Protein AF-A0A929MR05-F1 (afdb_monomer)

Foldseek 3Di:
DDWDWDWDWDDPPQFIKIWIWTDDDFWIKIWMDTPRDDQDPVNCVVCVVVCVVVTDIDPIDTPPPPPPVPPPDPVVVVVVVVVCPVVDDDPVCPVVVVVVVVVVVVVVVVVVVVVVVVVVVVVVVVVVVVVVVVVVVVDD

Solvent-accessible surface area (backbone atoms only — not comparable to full-atom values): 8230 Å² total; per-residue (Å²): 134,75,70,50,77,47,79,49,75,50,73,79,88,82,38,26,35,34,41,36,40,42,38,50,92,57,34,33,34,44,30,71,46,79,64,56,53,86,75,50,72,69,60,45,64,71,43,43,66,60,50,62,72,71,54,66,66,46,76,77,39,72,54,72,77,73,52,81,84,68,60,65,56,68,72,58,50,55,52,49,54,53,46,50,60,68,73,48,80,60,87,85,41,64,66,57,51,52,51,51,54,52,50,53,52,50,52,52,51,52,53,52,50,55,53,50,53,53,51,52,54,51,51,52,55,50,52,54,52,51,51,54,53,52,56,67,72,66,63,132

pLDDT: mean 83.14, std 11.8, range [51.06, 95.5]

Sequence (140 aa):
MTESICLTVYFDGSFWLGRLEWREAKRMRVATYTFGQEPTNPQLLAKLPSIWQDLTWSPAVDQEKLDPHKRLNPKRLLRQAKRALVEAPVASTKAQLALKVQQETRQQKGKRQKSANKREHQARQFALKQAKRREKHRGH

Mean predicted aligned error: 16.82 Å

Organism: Abiotrophia defectiva (NCBI:txid46125)

Secondary structure (DSSP, 8-state):
--EEEEEEEEE-SSSEEEEEEEEETTEEEEEEEEEES---HHHHHHHHHHHHHH--PPPPEE-----GGG---HHHHHHHHHHHHHHS--GGGHHHHHHHHHHHHHHHHHHHHHHHHHHHHHHHHHHHHHHHHHHHHH--

Radius of gyration: 35.6 Å; Cα contacts (8 Å, |Δi|>4): 99; chains: 1; bounding box: 69×34×106 Å

Nearest PDB structures (foldseek)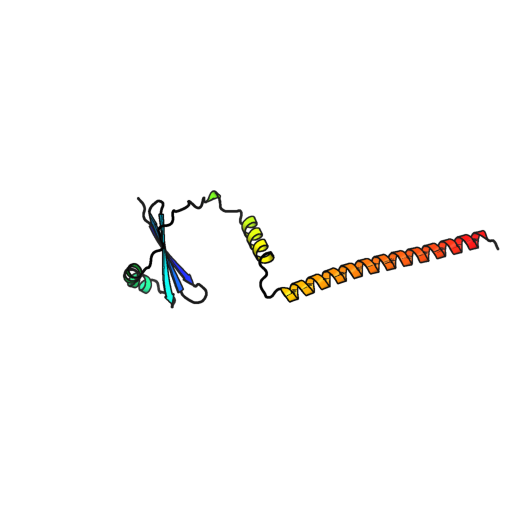:
  6hxv-assembly1_B  TM=8.344E-01  e=5.223E+00  Danio rerio
  4wpy-assembly1_A-2  TM=5.662E-01  e=2.067E+00  Mycobacterium tuberculosis H37Rv
  4wsp-assembly1_A  TM=4.440E-01  e=1.377E+00  Mycobacterium tuberculosis H37Rv
  6hxy-assembly1_B-2  TM=4.821E-01  e=3.689E+00  Danio rerio

Structure (mmCIF, N/CA/C/O backbone):
data_AF-A0A929MR05-F1
#
_entry.id   AF-A0A929MR05-F1
#
loop_
_atom_site.group_PDB
_atom_site.id
_atom_site.type_symbol
_atom_site.label_atom_id
_atom_site.label_alt_id
_atom_site.label_comp_id
_atom_site.label_asym_id
_atom_site.label_entity_id
_atom_site.label_seq_id
_atom_site.pdbx_PDB_ins_code
_atom_site.Cartn_x
_atom_site.Cartn_y
_atom_site.Cartn_z
_atom_site.occupancy
_atom_site.B_iso_or_equiv
_atom_site.auth_seq_id
_atom_site.auth_comp_id
_atom_site.auth_asym_id
_atom_site.auth_atom_id
_atom_site.pdbx_PDB_model_num
ATOM 1 N N . MET A 1 1 ? 29.838 -9.206 -15.702 1.00 54.09 1 MET A N 1
ATOM 2 C CA . MET A 1 1 ? 28.807 -8.190 -15.405 1.00 54.09 1 MET A CA 1
ATOM 3 C C . MET A 1 1 ? 27.467 -8.851 -15.662 1.00 54.09 1 MET A C 1
ATOM 5 O O . MET A 1 1 ? 27.265 -9.324 -16.767 1.00 54.09 1 MET A O 1
ATOM 9 N N . THR A 1 2 ? 26.627 -9.033 -14.645 1.00 69.94 2 THR A N 1
ATOM 10 C CA . THR A 1 2 ? 25.322 -9.692 -14.812 1.00 69.94 2 THR A CA 1
ATOM 11 C C . THR A 1 2 ? 24.273 -8.635 -15.110 1.00 69.94 2 THR A C 1
ATOM 13 O O . THR A 1 2 ? 23.837 -7.921 -14.204 1.00 69.94 2 THR A O 1
ATOM 16 N N . GLU A 1 3 ? 23.907 -8.511 -16.377 1.00 82.62 3 GLU A N 1
ATOM 17 C CA . GLU A 1 3 ? 22.713 -7.780 -16.784 1.00 82.62 3 GLU A CA 1
ATOM 18 C C . GLU A 1 3 ? 21.507 -8.696 -16.601 1.00 82.62 3 GLU A C 1
ATOM 20 O O . GLU A 1 3 ? 21.571 -9.896 -16.869 1.00 82.62 3 GLU A O 1
ATOM 25 N N . SER A 1 4 ? 20.416 -8.148 -16.078 1.00 87.06 4 SER A N 1
ATOM 26 C CA . SER A 1 4 ? 19.168 -8.896 -15.936 1.00 87.06 4 SER A CA 1
ATOM 27 C C . SER A 1 4 ? 18.007 -8.046 -16.412 1.00 87.06 4 SER A C 1
ATOM 29 O O . SER A 1 4 ? 17.938 -6.846 -16.135 1.00 87.06 4 SER A O 1
ATOM 31 N N . ILE A 1 5 ? 17.104 -8.696 -17.136 1.00 89.12 5 ILE A N 1
ATOM 32 C CA . ILE A 1 5 ? 15.836 -8.137 -17.581 1.00 89.12 5 ILE A CA 1
ATOM 33 C C . ILE A 1 5 ? 14.726 -8.963 -16.946 1.00 89.12 5 ILE A C 1
ATOM 35 O O . ILE A 1 5 ? 14.742 -10.191 -17.009 1.00 89.12 5 ILE A O 1
ATOM 39 N N . CYS A 1 6 ? 13.776 -8.282 -16.315 1.00 90.69 6 CYS A N 1
ATOM 40 C CA . CYS A 1 6 ? 12.601 -8.900 -15.717 1.00 90.69 6 CYS A CA 1
ATOM 41 C C . CYS A 1 6 ? 11.343 -8.242 -16.279 1.00 90.69 6 CYS A C 1
ATOM 43 O O . CYS A 1 6 ? 11.218 -7.020 -16.228 1.00 90.69 6 CYS A O 1
ATOM 45 N N . LEU A 1 7 ? 10.413 -9.048 -16.788 1.00 90.12 7 LEU A N 1
ATOM 46 C CA . LEU A 1 7 ? 9.081 -8.609 -17.187 1.00 90.12 7 LEU A CA 1
ATOM 47 C C . LEU A 1 7 ? 8.076 -9.091 -16.139 1.00 90.12 7 LEU A C 1
ATOM 49 O O . LEU A 1 7 ? 7.883 -10.290 -15.963 1.00 90.12 7 LEU A O 1
ATOM 53 N N . THR A 1 8 ? 7.427 -8.150 -15.459 1.00 90.75 8 THR A N 1
ATOM 54 C CA . THR A 1 8 ? 6.312 -8.435 -14.551 1.00 90.75 8 THR A CA 1
ATOM 55 C C . THR A 1 8 ? 5.010 -8.048 -15.228 1.00 90.75 8 THR A C 1
ATOM 57 O O . THR A 1 8 ? 4.819 -6.877 -15.551 1.00 90.75 8 THR A O 1
ATOM 60 N N . VAL A 1 9 ? 4.109 -9.009 -15.413 1.00 90.81 9 VAL A N 1
ATOM 61 C CA . VAL A 1 9 ? 2.757 -8.758 -15.924 1.00 90.81 9 VAL A CA 1
ATOM 62 C C . VAL A 1 9 ? 1.780 -8.755 -14.753 1.00 90.81 9 VAL A C 1
ATOM 64 O O . VAL A 1 9 ? 1.796 -9.673 -13.935 1.00 90.81 9 VAL A O 1
ATOM 67 N N . TYR A 1 10 ? 0.956 -7.716 -14.644 1.00 91.00 10 TYR A N 1
ATOM 68 C CA . TYR A 1 10 ? -0.049 -7.591 -13.590 1.00 91.00 10 TYR A CA 1
ATOM 69 C C . TYR A 1 10 ? -1.279 -6.820 -14.074 1.00 91.00 10 TYR A C 1
ATOM 71 O O . TYR A 1 10 ? -1.219 -6.071 -15.049 1.00 91.00 10 TYR A O 1
ATOM 79 N N . PHE A 1 11 ? -2.396 -6.998 -13.373 1.00 91.81 11 PHE A N 1
ATOM 80 C CA . PHE A 1 11 ? -3.636 -6.269 -13.620 1.00 91.81 11 PHE A CA 1
ATOM 81 C C . PHE A 1 11 ? -3.761 -5.101 -12.634 1.00 91.81 11 PHE A C 1
ATOM 83 O O . PHE A 1 11 ? -3.647 -5.306 -11.424 1.00 91.81 11 PHE A O 1
ATOM 90 N N . ASP A 1 12 ? -3.971 -3.880 -13.131 1.00 89.12 12 ASP A N 1
ATOM 91 C CA . ASP A 1 12 ? -4.059 -2.666 -12.298 1.00 89.12 12 ASP A CA 1
ATOM 92 C C . ASP A 1 12 ? -5.487 -2.317 -11.836 1.00 89.12 12 ASP A C 1
ATOM 94 O O . ASP A 1 12 ? -5.684 -1.356 -11.093 1.00 89.12 12 ASP A O 1
ATOM 98 N N . GLY A 1 13 ? -6.479 -3.108 -12.253 1.00 87.31 13 GLY A N 1
ATOM 99 C CA . GLY A 1 13 ? -7.903 -2.853 -12.029 1.00 87.31 13 GLY A CA 1
ATOM 100 C C . GLY A 1 13 ? -8.655 -2.401 -13.284 1.00 87.31 13 GLY A C 1
ATOM 101 O O . GLY A 1 13 ? -9.881 -2.459 -13.289 1.00 87.31 13 GLY A O 1
ATOM 102 N N . SER A 1 14 ? -7.946 -1.994 -14.341 1.00 90.94 14 SER A N 1
ATOM 103 C CA . SER A 1 14 ? -8.522 -1.607 -15.637 1.00 90.94 14 SER A CA 1
ATOM 104 C C . SER A 1 14 ? -7.888 -2.363 -16.803 1.00 90.94 14 SER A C 1
ATOM 106 O O . SER A 1 14 ? -8.607 -2.893 -17.648 1.00 90.94 14 SER A O 1
ATOM 108 N N . PHE A 1 15 ? -6.557 -2.452 -16.843 1.00 90.38 15 PHE A N 1
ATOM 109 C CA . PHE A 1 15 ? -5.814 -3.068 -17.938 1.00 90.38 15 PHE A CA 1
ATOM 110 C C . PHE A 1 15 ? -4.726 -4.013 -17.438 1.00 90.38 15 PHE A C 1
ATOM 112 O O . PHE A 1 15 ? -4.213 -3.912 -16.321 1.00 90.38 15 PHE A O 1
ATOM 119 N N . TRP A 1 16 ? -4.3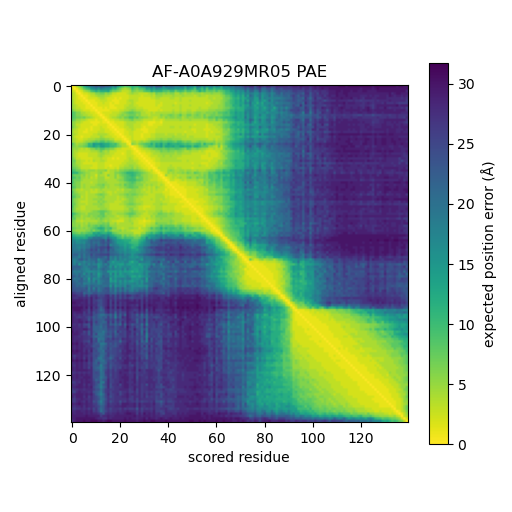36 -4.930 -18.320 1.00 91.94 16 TRP A N 1
ATOM 120 C CA . TRP A 1 16 ? -3.122 -5.711 -18.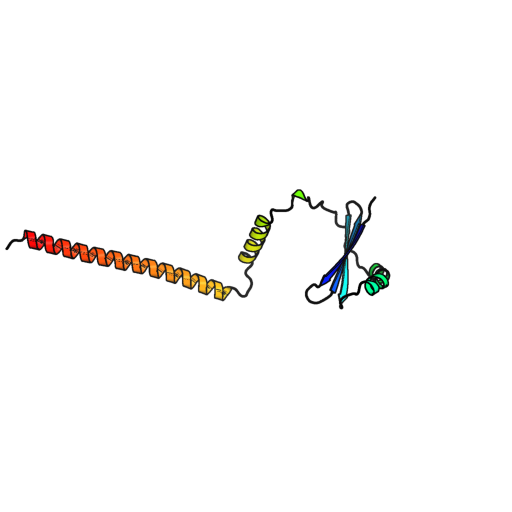141 1.00 91.94 16 TRP A CA 1
ATOM 121 C C . TRP A 1 16 ? -1.903 -4.875 -18.516 1.00 91.94 16 TRP A C 1
ATOM 123 O O . TRP A 1 16 ? -1.767 -4.421 -19.655 1.00 91.94 16 TRP A O 1
ATOM 133 N N . LEU A 1 17 ? -1.015 -4.678 -17.545 1.00 90.94 17 LEU A N 1
ATOM 134 C CA . LEU A 1 17 ? 0.220 -3.919 -17.677 1.00 90.94 17 LEU A CA 1
ATOM 135 C C . LEU A 1 17 ? 1.429 -4.850 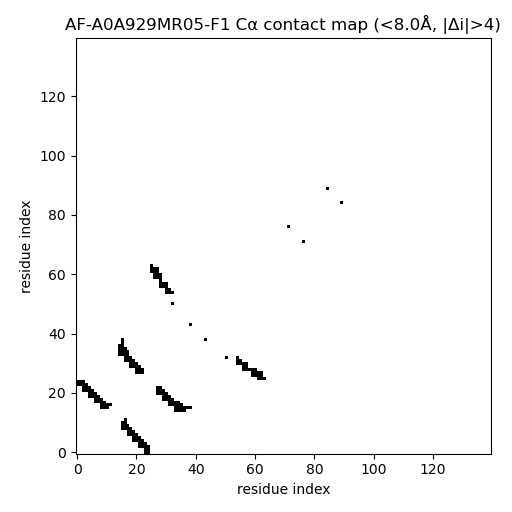-17.597 1.00 90.94 17 LEU A C 1
ATOM 137 O O . LEU A 1 17 ? 1.465 -5.794 -16.808 1.00 90.94 17 LEU A O 1
ATOM 141 N N . GLY A 1 18 ? 2.443 -4.550 -18.399 1.00 91.00 18 GLY A N 1
ATOM 142 C CA . GLY A 1 18 ? 3.775 -5.131 -18.324 1.00 91.00 18 GLY A CA 1
ATOM 143 C C . GLY A 1 18 ? 4.769 -4.102 -17.826 1.00 91.00 18 GLY A C 1
ATOM 144 O O . GLY A 1 18 ? 4.946 -3.062 -18.455 1.00 91.00 18 GLY A O 1
ATOM 145 N N . ARG A 1 19 ? 5.452 -4.396 -16.723 1.00 91.44 19 ARG A N 1
ATOM 146 C CA . ARG A 1 19 ? 6.602 -3.620 -16.259 1.00 91.44 19 ARG A CA 1
ATOM 147 C C . ARG A 1 19 ? 7.881 -4.358 -16.612 1.00 91.44 19 ARG A C 1
ATOM 149 O O . ARG A 1 19 ? 8.108 -5.456 -16.104 1.00 91.44 19 ARG A O 1
ATOM 156 N N . LEU A 1 20 ? 8.711 -3.743 -17.447 1.00 91.19 20 LEU A N 1
ATOM 157 C CA . LEU A 1 20 ? 10.054 -4.222 -17.744 1.00 91.19 20 LEU A CA 1
ATOM 158 C C . LEU A 1 20 ? 11.065 -3.488 -16.873 1.00 91.19 20 LEU A C 1
ATOM 160 O O . LEU A 1 20 ? 11.118 -2.261 -16.861 1.00 91.19 20 LEU A O 1
ATOM 164 N N . GLU A 1 21 ? 11.877 -4.256 -16.161 1.00 90.94 21 GLU A N 1
ATOM 165 C CA . GLU A 1 21 ? 12.997 -3.766 -15.370 1.00 90.94 21 GLU A CA 1
ATOM 166 C C . GLU A 1 21 ? 14.295 -4.238 -16.012 1.00 90.94 21 GLU A C 1
ATOM 168 O O . GLU A 1 21 ? 14.587 -5.435 -16.012 1.00 90.94 21 GLU A O 1
ATOM 173 N N . TRP A 1 22 ? 15.082 -3.298 -16.527 1.00 90.31 22 TRP A N 1
ATOM 174 C CA . TRP A 1 22 ? 16.429 -3.564 -17.012 1.00 90.31 22 TRP A CA 1
ATOM 175 C C . TRP A 1 22 ? 17.441 -3.111 -15.965 1.00 90.31 22 TRP A C 1
ATOM 177 O O . TRP A 1 22 ? 17.469 -1.946 -15.555 1.00 90.31 22 TRP A O 1
ATOM 187 N N . ARG A 1 23 ? 18.238 -4.061 -15.476 1.00 88.44 23 ARG A N 1
ATOM 188 C CA . ARG A 1 23 ? 19.211 -3.862 -14.404 1.00 88.44 23 ARG A CA 1
ATOM 189 C C . ARG A 1 23 ? 20.624 -4.054 -14.938 1.00 88.44 23 ARG A C 1
ATOM 191 O O . ARG A 1 23 ? 20.999 -5.163 -15.317 1.00 88.44 23 ARG A O 1
ATOM 198 N N . GLU A 1 24 ? 21.412 -2.988 -14.868 1.00 84.38 24 GLU A N 1
ATOM 199 C CA . GLU A 1 24 ? 22.825 -2.949 -15.241 1.00 84.38 24 GLU A CA 1
ATOM 200 C C . GLU A 1 24 ? 23.656 -2.526 -14.024 1.00 84.38 24 GLU A C 1
ATOM 202 O O . GLU A 1 24 ? 23.746 -1.342 -13.714 1.00 84.38 24 GLU A O 1
ATOM 207 N N . ALA A 1 25 ? 24.272 -3.480 -13.321 1.00 77.88 25 ALA A N 1
ATOM 208 C CA . ALA A 1 25 ? 25.188 -3.272 -12.186 1.00 77.88 25 ALA A CA 1
ATOM 209 C C . ALA A 1 25 ? 24.716 -2.306 -11.066 1.00 77.88 25 ALA A C 1
ATOM 211 O O . ALA A 1 25 ? 24.362 -2.762 -9.982 1.00 77.88 25 ALA A O 1
ATOM 212 N N . LYS A 1 26 ? 24.778 -0.985 -11.289 1.00 79.06 26 LYS A N 1
ATOM 213 C CA . LYS A 1 26 ? 24.360 0.085 -10.362 1.00 79.06 26 LYS A CA 1
ATOM 214 C C . LYS A 1 26 ? 23.211 0.949 -10.891 1.00 79.06 26 LYS A C 1
ATOM 216 O O . LYS A 1 26 ? 22.808 1.878 -10.206 1.00 79.06 26 LYS A O 1
ATOM 221 N N . ARG A 1 27 ? 22.693 0.680 -12.088 1.00 83.88 27 ARG A N 1
ATOM 222 C CA . ARG A 1 27 ? 21.642 1.462 -12.745 1.00 83.88 27 ARG A CA 1
ATOM 223 C C . ARG A 1 27 ? 20.443 0.579 -13.062 1.00 83.88 27 ARG A C 1
ATOM 225 O O . ARG A 1 27 ? 20.581 -0.605 -13.376 1.00 83.88 27 ARG A O 1
ATOM 232 N N . MET A 1 28 ? 19.256 1.156 -12.947 1.00 88.25 28 MET A N 1
ATOM 233 C CA . MET A 1 28 ? 17.998 0.539 -13.343 1.00 88.25 28 MET A CA 1
ATOM 234 C C . MET A 1 28 ? 17.277 1.452 -14.324 1.00 88.25 28 MET A C 1
ATOM 236 O O . MET A 1 28 ? 17.201 2.664 -14.118 1.00 88.25 28 MET A O 1
ATOM 240 N N . ARG A 1 29 ? 16.720 0.853 -15.372 1.00 90.31 29 ARG A N 1
ATOM 241 C CA . ARG A 1 29 ? 15.734 1.489 -16.244 1.00 90.31 29 ARG A CA 1
ATOM 242 C C . ARG A 1 29 ? 14.435 0.716 -16.149 1.00 90.31 29 ARG A C 1
ATOM 244 O O . ARG A 1 29 ? 14.443 -0.512 -16.044 1.00 90.31 29 ARG A O 1
ATOM 251 N N . VAL A 1 30 ? 13.331 1.445 -16.175 1.00 90.06 30 VAL A N 1
ATOM 252 C CA . VAL A 1 30 ? 11.998 0.857 -16.142 1.00 90.06 30 VAL A CA 1
ATOM 253 C C . VAL A 1 30 ? 11.229 1.347 -17.354 1.00 90.06 30 VAL A C 1
ATOM 255 O O . VAL A 1 30 ? 11.316 2.516 -17.723 1.00 90.06 30 VAL A O 1
ATOM 258 N N . ALA A 1 31 ? 10.478 0.446 -17.969 1.00 91.12 31 ALA A N 1
ATOM 259 C CA . ALA A 1 31 ? 9.502 0.791 -18.984 1.00 91.12 31 ALA A CA 1
ATOM 260 C C . ALA A 1 31 ? 8.183 0.078 -18.687 1.00 91.12 31 ALA A C 1
ATOM 262 O O . ALA A 1 31 ? 8.157 -1.026 -18.133 1.00 91.12 31 ALA A O 1
ATOM 263 N N . THR A 1 32 ? 7.082 0.735 -19.028 1.00 90.50 32 THR A N 1
ATOM 264 C CA . THR A 1 32 ? 5.729 0.203 -18.874 1.00 90.50 32 THR A CA 1
ATOM 265 C C . THR A 1 32 ? 5.097 0.028 -20.242 1.00 90.50 32 THR A C 1
ATOM 267 O O . THR A 1 32 ? 5.208 0.914 -21.087 1.00 90.50 32 THR A O 1
ATOM 270 N N . TYR A 1 33 ? 4.405 -1.086 -20.436 1.00 90.00 33 TYR A N 1
ATOM 271 C CA . TYR A 1 33 ? 3.643 -1.382 -21.641 1.00 90.00 33 TYR A CA 1
ATOM 272 C C . TYR A 1 33 ? 2.226 -1.812 -21.273 1.00 90.00 33 TYR A C 1
ATOM 274 O O . TYR A 1 33 ? 2.033 -2.585 -20.335 1.00 90.00 33 TYR A O 1
ATOM 282 N N . THR A 1 34 ? 1.234 -1.335 -22.017 1.00 90.12 34 THR A N 1
ATOM 283 C CA . THR A 1 34 ? -0.172 -1.684 -21.796 1.00 90.12 34 THR A CA 1
ATOM 284 C C . THR A 1 34 ? -0.592 -2.752 -22.799 1.00 90.12 34 THR A C 1
ATOM 286 O O . THR A 1 34 ? -0.634 -2.492 -23.997 1.00 90.12 34 THR A O 1
ATOM 289 N N . PHE A 1 35 ? -0.929 -3.952 -22.319 1.00 86.94 35 PHE A N 1
ATOM 290 C CA . PHE A 1 35 ? -1.411 -5.060 -23.157 1.00 86.94 35 PHE A CA 1
ATOM 291 C C . PHE A 1 35 ? -2.906 -4.957 -23.480 1.00 86.94 35 PHE A C 1
ATOM 293 O O . PHE A 1 35 ? -3.365 -5.486 -24.492 1.00 86.94 35 PHE A O 1
ATOM 300 N N . GLY A 1 36 ? -3.676 -4.291 -22.615 1.00 84.75 36 GLY A N 1
ATOM 301 C CA . GLY A 1 36 ? -5.131 -4.200 -22.716 1.00 84.75 36 GLY A CA 1
ATOM 302 C C . GLY A 1 36 ? -5.819 -5.475 -22.224 1.00 84.75 36 GLY A C 1
ATOM 303 O O . GLY A 1 36 ? -6.398 -5.475 -21.140 1.00 84.75 36 GLY A O 1
ATOM 304 N N . GLN A 1 37 ? -5.726 -6.558 -22.999 1.00 83.31 37 GLN A N 1
ATOM 305 C CA . GLN A 1 37 ? -6.243 -7.888 -22.641 1.00 83.31 37 GLN A CA 1
ATOM 306 C C . GLN A 1 37 ? -5.176 -8.738 -21.939 1.00 83.31 37 GLN A C 1
ATOM 308 O O . GLN A 1 37 ? -3.988 -8.432 -22.027 1.00 83.31 37 GLN A O 1
ATOM 313 N N . GLU A 1 38 ? -5.598 -9.806 -21.255 1.00 89.56 38 GLU A N 1
ATOM 314 C CA . GLU A 1 38 ? -4.681 -10.739 -20.591 1.00 89.56 38 GLU A CA 1
ATOM 315 C C . GLU A 1 38 ? -3.768 -11.413 -21.627 1.00 89.56 38 GLU A C 1
ATOM 317 O O . GLU A 1 38 ? -4.263 -12.160 -22.478 1.00 89.56 38 GLU A O 1
ATOM 322 N N . PRO A 1 39 ? -2.446 -11.156 -21.610 1.00 86.75 39 PRO A N 1
ATOM 323 C CA . PRO A 1 39 ? -1.555 -11.749 -22.590 1.00 86.75 39 PRO A CA 1
ATOM 324 C C . PRO A 1 39 ? -1.330 -13.226 -22.255 1.00 86.75 39 PRO A C 1
ATOM 326 O O . PRO A 1 39 ? -0.882 -13.573 -21.165 1.00 86.75 39 PRO A O 1
ATOM 329 N N . THR A 1 40 ? -1.575 -14.117 -23.213 1.00 90.50 40 THR A N 1
ATOM 330 C CA . THR A 1 40 ? -1.200 -15.530 -23.056 1.00 90.50 40 THR A CA 1
ATOM 331 C C . THR A 1 40 ? 0.315 -15.693 -23.223 1.00 90.50 40 THR A C 1
ATOM 333 O O . THR A 1 40 ? 0.914 -15.042 -24.079 1.00 90.50 40 THR A O 1
ATOM 336 N N . ASN A 1 41 ? 0.946 -16.612 -22.481 1.00 87.50 41 ASN A N 1
ATOM 337 C CA . ASN A 1 41 ? 2.401 -16.844 -22.536 1.00 87.50 41 ASN A CA 1
ATOM 338 C C . ASN A 1 41 ? 2.993 -16.969 -23.962 1.00 87.50 41 ASN A C 1
ATOM 340 O O . ASN A 1 41 ? 4.003 -16.319 -24.232 1.00 87.50 41 ASN A O 1
ATOM 344 N N . PRO A 1 42 ? 2.401 -17.729 -24.908 1.00 89.62 42 PRO A N 1
ATOM 345 C CA . PRO A 1 42 ? 2.944 -17.833 -26.265 1.00 89.62 42 PRO A CA 1
ATOM 346 C C . PRO A 1 42 ? 2.836 -16.516 -27.043 1.00 89.62 42 PRO A C 1
ATOM 348 O O . PRO A 1 42 ? 3.762 -16.125 -27.751 1.00 89.62 42 PRO A O 1
ATOM 351 N N . GLN A 1 43 ? 1.718 -15.804 -26.881 1.00 86.44 43 GLN A N 1
ATOM 352 C CA . GLN A 1 43 ? 1.484 -14.511 -27.520 1.00 86.44 43 GLN A CA 1
ATOM 353 C C . GLN A 1 43 ? 2.458 -13.455 -26.992 1.00 86.44 43 GLN A C 1
ATOM 355 O O . GLN A 1 43 ? 2.959 -12.634 -27.760 1.00 86.44 43 GLN A O 1
ATOM 360 N N . LEU A 1 44 ? 2.751 -13.505 -25.692 1.00 87.50 44 LEU A N 1
ATOM 361 C CA . LEU A 1 44 ? 3.714 -12.629 -25.045 1.00 87.50 44 LEU A CA 1
ATOM 362 C C . LEU A 1 44 ? 5.118 -12.831 -25.620 1.00 87.50 44 LEU A C 1
ATOM 364 O O . LEU A 1 44 ? 5.752 -11.857 -26.013 1.00 87.50 44 LEU A O 1
ATOM 368 N N . LEU A 1 45 ? 5.575 -14.083 -25.730 1.00 87.50 45 LEU A N 1
ATOM 369 C CA . LEU A 1 45 ? 6.886 -14.411 -26.299 1.00 87.50 45 LEU A CA 1
ATOM 370 C C . LEU A 1 45 ? 7.014 -13.954 -27.757 1.00 87.50 45 LEU A C 1
ATOM 372 O O . LEU A 1 45 ? 8.033 -13.377 -28.125 1.00 87.50 45 LEU A O 1
ATOM 376 N N . ALA A 1 46 ? 5.971 -14.153 -28.568 1.00 89.88 46 ALA A N 1
ATOM 377 C CA . ALA A 1 46 ? 5.967 -13.732 -29.967 1.00 89.88 46 ALA A CA 1
ATOM 378 C C . ALA A 1 46 ? 5.995 -12.202 -30.132 1.00 89.88 46 ALA A C 1
ATOM 380 O O . ALA A 1 46 ? 6.635 -11.691 -31.048 1.00 89.88 46 ALA A O 1
ATOM 381 N N . LYS A 1 47 ? 5.310 -11.462 -29.250 1.00 86.31 47 LYS A N 1
ATOM 382 C CA . LYS A 1 47 ? 5.225 -9.993 -29.312 1.00 86.31 47 LYS A CA 1
ATOM 383 C C . LYS A 1 47 ? 6.359 -9.268 -28.592 1.00 86.31 47 LYS A C 1
ATOM 385 O O . LYS A 1 47 ? 6.527 -8.069 -28.808 1.00 86.31 47 LYS A O 1
ATOM 390 N N . LEU A 1 48 ? 7.136 -9.960 -27.760 1.00 87.19 48 LEU A N 1
ATOM 391 C CA . LEU A 1 48 ? 8.192 -9.356 -26.948 1.00 87.19 48 LEU A CA 1
ATOM 392 C C . LEU A 1 48 ? 9.198 -8.513 -27.759 1.00 87.19 48 LEU A C 1
ATOM 394 O O . LEU A 1 48 ? 9.514 -7.415 -27.302 1.00 87.19 48 LEU A O 1
ATOM 398 N N . PRO A 1 49 ? 9.661 -8.935 -28.956 1.00 89.00 49 PRO A N 1
ATOM 399 C CA . PRO A 1 49 ? 10.590 -8.130 -29.751 1.00 89.00 49 PRO A CA 1
ATOM 400 C C . PRO A 1 49 ? 9.988 -6.808 -30.239 1.00 89.00 49 PRO A C 1
ATOM 402 O O . PRO A 1 49 ? 10.675 -5.791 -30.217 1.00 89.00 49 PRO A O 1
ATOM 405 N N . SER A 1 50 ? 8.717 -6.806 -30.654 1.00 88.81 50 SER A N 1
ATOM 406 C CA . SER A 1 50 ? 8.016 -5.580 -31.063 1.00 88.81 50 SER A CA 1
ATOM 407 C C . SER A 1 50 ? 7.789 -4.659 -29.875 1.00 88.81 50 SER A C 1
ATOM 409 O O . SER A 1 50 ? 8.096 -3.477 -29.955 1.00 88.81 50 SER A O 1
ATOM 411 N N . ILE A 1 51 ? 7.348 -5.218 -28.742 1.00 87.00 51 ILE A N 1
ATOM 412 C CA . ILE A 1 51 ? 7.189 -4.453 -27.503 1.00 87.00 51 ILE A CA 1
ATOM 413 C C . ILE A 1 51 ? 8.508 -3.771 -27.162 1.00 87.00 51 ILE A C 1
ATOM 415 O O . ILE A 1 51 ? 8.513 -2.570 -26.949 1.00 87.00 51 ILE A O 1
ATOM 419 N N . TRP A 1 52 ? 9.626 -4.502 -27.185 1.00 87.00 52 TRP A N 1
ATOM 420 C CA . TRP A 1 52 ? 10.943 -3.961 -26.855 1.00 87.00 52 TRP A CA 1
ATOM 421 C C . TRP A 1 52 ? 11.344 -2.743 -27.698 1.00 87.00 52 TRP A C 1
ATOM 423 O O . TRP A 1 52 ? 11.956 -1.817 -27.168 1.00 87.00 52 TRP A O 1
ATOM 433 N N . GLN A 1 53 ? 10.994 -2.736 -28.986 1.00 85.81 53 GLN A N 1
ATOM 434 C CA . GLN A 1 53 ? 11.277 -1.621 -29.896 1.00 85.81 53 GLN A CA 1
ATOM 435 C C . GLN A 1 53 ? 10.413 -0.390 -29.595 1.00 85.81 53 GLN A C 1
ATOM 437 O O . GLN A 1 53 ? 10.902 0.732 -29.704 1.00 85.81 53 GLN A O 1
ATOM 442 N N . ASP A 1 54 ? 9.173 -0.603 -29.156 1.00 86.56 54 ASP A N 1
ATOM 443 C CA . ASP A 1 54 ? 8.201 0.459 -28.875 1.00 86.56 54 ASP A CA 1
ATOM 444 C C . ASP A 1 54 ? 8.295 1.012 -27.436 1.00 86.56 54 ASP A C 1
ATOM 446 O O . ASP A 1 54 ? 7.597 1.966 -27.077 1.00 86.56 54 ASP A O 1
ATOM 450 N N . LEU A 1 55 ? 9.135 0.427 -26.572 1.00 87.25 55 LEU A N 1
ATOM 451 C CA . LEU A 1 55 ? 9.255 0.857 -25.177 1.00 87.25 55 LEU A CA 1
ATOM 452 C C . LEU A 1 55 ? 9.891 2.243 -25.062 1.00 87.25 55 LEU A C 1
ATOM 454 O O . LEU A 1 55 ? 11.027 2.484 -25.470 1.00 87.25 55 LEU A O 1
ATOM 458 N N . THR A 1 56 ? 9.197 3.127 -24.349 1.00 88.44 56 THR A N 1
ATOM 459 C CA . THR A 1 56 ? 9.793 4.365 -23.844 1.00 88.44 56 THR A CA 1
ATOM 460 C C . THR A 1 56 ? 10.423 4.100 -22.480 1.00 88.44 56 THR A C 1
ATOM 462 O O . THR A 1 56 ? 9.726 3.871 -21.490 1.00 88.44 56 THR A O 1
ATOM 465 N N . TRP A 1 57 ? 11.755 4.114 -22.426 1.00 88.38 57 TRP A N 1
ATOM 466 C CA . TRP A 1 57 ? 12.506 3.884 -21.193 1.00 88.38 57 TRP A CA 1
ATOM 467 C C . TRP A 1 57 ? 12.539 5.119 -20.297 1.00 88.38 57 TRP A C 1
ATOM 469 O O . TRP A 1 57 ? 12.739 6.242 -20.760 1.00 88.38 57 TRP A O 1
ATOM 479 N N . SER A 1 58 ? 12.425 4.895 -18.989 1.00 87.44 58 SER A N 1
ATOM 480 C CA . SER A 1 58 ? 12.729 5.916 -17.993 1.00 87.44 58 SER A CA 1
ATOM 481 C C . SER A 1 58 ? 14.216 6.305 -18.041 1.00 87.44 58 SER A C 1
ATOM 483 O O . SER A 1 58 ? 15.059 5.478 -18.418 1.00 87.44 58 SER A O 1
ATOM 485 N N . PRO A 1 59 ? 14.585 7.516 -17.579 1.00 85.94 59 PRO A N 1
ATOM 486 C CA . PRO A 1 59 ? 15.985 7.830 -17.314 1.00 85.94 59 PRO A CA 1
ATOM 487 C C . PRO A 1 59 ? 16.592 6.783 -16.373 1.00 85.94 59 PRO A C 1
ATOM 489 O O . PRO A 1 59 ? 15.893 6.189 -15.545 1.00 85.94 59 PRO A O 1
ATOM 492 N N . ALA A 1 60 ? 17.894 6.536 -16.526 1.00 83.31 60 ALA A N 1
ATOM 493 C CA . ALA A 1 60 ? 18.603 5.597 -15.670 1.00 83.31 60 ALA A CA 1
ATOM 494 C C . ALA A 1 60 ? 18.601 6.122 -14.231 1.00 83.31 60 ALA A C 1
ATOM 496 O O . ALA A 1 60 ? 19.134 7.196 -13.960 1.00 83.31 60 ALA A O 1
ATOM 497 N N . VAL A 1 61 ? 18.002 5.354 -13.328 1.00 82.50 61 VAL A N 1
ATOM 498 C CA . VAL A 1 61 ? 17.985 5.647 -11.897 1.00 82.50 61 VAL A CA 1
ATOM 499 C C . VAL A 1 61 ? 19.072 4.811 -11.241 1.00 82.50 61 VAL A C 1
ATOM 501 O O . VAL A 1 61 ? 19.236 3.630 -11.567 1.00 82.50 61 VAL A O 1
ATOM 504 N N . ASP A 1 62 ? 19.829 5.411 -10.327 1.00 79.19 62 ASP A N 1
ATOM 505 C CA . ASP A 1 62 ? 20.778 4.650 -9.527 1.00 79.19 62 ASP A CA 1
ATOM 506 C C . ASP A 1 62 ? 20.013 3.616 -8.699 1.00 79.19 62 ASP A C 1
ATOM 508 O O . ASP A 1 62 ? 19.028 3.918 -8.022 1.00 79.19 62 ASP A O 1
ATOM 512 N N . GLN A 1 63 ? 20.460 2.364 -8.767 1.00 69.31 63 GLN A N 1
ATOM 513 C CA . GLN A 1 63 ? 19.992 1.333 -7.860 1.00 69.31 63 GLN A CA 1
ATOM 514 C C . GLN A 1 63 ? 20.516 1.671 -6.473 1.00 69.31 63 GLN A C 1
ATOM 516 O O . GLN A 1 63 ? 21.593 1.223 -6.068 1.00 69.31 63 GLN A O 1
ATOM 521 N N . GLU A 1 64 ? 19.736 2.437 -5.716 1.00 62.38 64 GLU A N 1
ATOM 522 C CA . GLU A 1 64 ? 19.841 2.369 -4.273 1.00 62.38 64 GLU A CA 1
ATOM 523 C C . GLU A 1 64 ? 19.672 0.899 -3.907 1.00 62.38 64 GLU A C 1
ATOM 525 O O . GLU A 1 64 ? 18.639 0.278 -4.176 1.00 62.38 64 GLU A O 1
ATOM 530 N N . LYS A 1 65 ? 20.725 0.308 -3.338 1.00 57.03 65 LYS A N 1
ATOM 531 C CA . LYS A 1 65 ? 20.612 -0.997 -2.704 1.00 57.03 65 LYS A CA 1
ATOM 532 C C . LYS A 1 65 ? 19.526 -0.837 -1.652 1.00 57.03 65 LYS A C 1
ATOM 534 O O . LYS A 1 65 ? 19.769 -0.241 -0.603 1.00 57.03 65 LYS A O 1
ATOM 539 N N . LEU A 1 66 ? 18.325 -1.331 -1.947 1.00 53.12 66 LEU A N 1
ATOM 540 C CA . LEU A 1 66 ? 17.298 -1.478 -0.939 1.00 53.12 66 LEU A CA 1
ATOM 541 C C . LEU A 1 66 ? 17.867 -2.497 0.036 1.00 53.12 66 LEU A C 1
ATOM 543 O O . LEU A 1 66 ? 17.843 -3.697 -0.230 1.00 53.12 66 LEU A O 1
ATOM 547 N N . ASP A 1 67 ? 18.489 -1.989 1.095 1.00 51.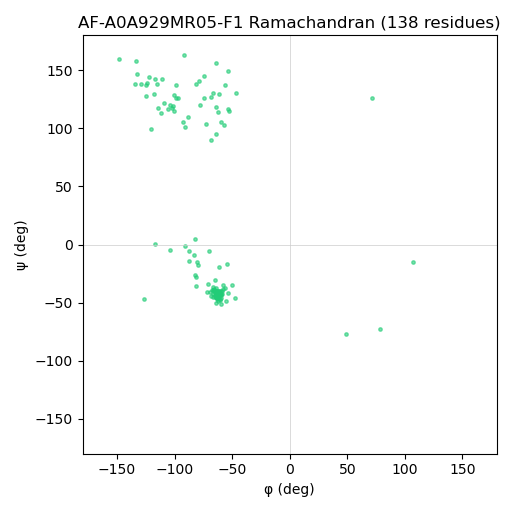06 67 ASP A N 1
ATOM 548 C CA . ASP A 1 67 ? 19.172 -2.797 2.084 1.00 51.06 67 ASP A CA 1
ATOM 549 C C . ASP A 1 67 ? 18.163 -3.856 2.550 1.00 51.06 67 ASP A C 1
ATOM 551 O O . ASP A 1 67 ? 17.118 -3.494 3.104 1.00 51.06 67 ASP A O 1
ATOM 555 N N . PRO A 1 68 ? 18.376 -5.159 2.296 1.00 54.41 68 PRO A N 1
ATOM 556 C CA . PRO A 1 68 ? 17.405 -6.175 2.694 1.00 54.41 68 PRO A CA 1
ATOM 557 C C . PRO A 1 68 ? 17.214 -6.188 4.221 1.00 54.41 68 PRO A C 1
ATOM 559 O O . PRO A 1 68 ? 16.165 -6.606 4.711 1.00 54.41 68 PRO A O 1
ATOM 562 N N . HIS A 1 69 ? 18.176 -5.626 4.961 1.00 54.06 69 HIS A N 1
ATOM 563 C CA . HIS A 1 69 ? 18.129 -5.377 6.400 1.00 54.06 69 HIS A CA 1
ATOM 564 C C . HIS A 1 69 ? 17.348 -4.111 6.807 1.00 54.06 69 HIS A C 1
ATOM 566 O O . HIS A 1 69 ? 16.946 -3.994 7.962 1.00 54.06 69 HIS A O 1
ATOM 572 N N . LYS A 1 70 ? 17.051 -3.189 5.876 1.00 55.44 70 LYS A N 1
ATOM 573 C CA . LYS A 1 70 ? 16.140 -2.041 6.080 1.00 55.44 70 LYS A CA 1
ATOM 574 C C . LYS A 1 70 ? 14.663 -2.405 5.924 1.00 55.44 70 LYS A C 1
ATOM 576 O O . LYS A 1 70 ? 13.806 -1.522 6.007 1.00 55.44 70 LYS A O 1
ATOM 581 N N . ARG A 1 71 ? 14.323 -3.683 5.722 1.00 60.88 71 ARG A N 1
ATOM 582 C CA . ARG A 1 71 ? 12.928 -4.138 5.765 1.00 60.88 71 ARG A CA 1
ATOM 583 C C . ARG A 1 71 ? 12.361 -3.838 7.153 1.00 60.88 71 ARG A C 1
ATOM 585 O O . ARG A 1 71 ? 12.700 -4.495 8.135 1.00 60.88 71 ARG A O 1
ATOM 592 N N . LEU A 1 72 ? 11.511 -2.811 7.247 1.00 66.06 72 LEU A N 1
ATOM 593 C CA . LEU A 1 72 ? 10.810 -2.499 8.488 1.00 66.06 72 LEU A CA 1
ATOM 594 C C . LEU A 1 72 ? 10.025 -3.735 8.939 1.00 66.06 72 LEU A C 1
ATOM 596 O O . LEU A 1 72 ? 9.371 -4.389 8.129 1.00 66.06 72 LEU A O 1
ATOM 600 N N . ASN A 1 73 ? 10.061 -4.027 10.244 1.00 82.56 73 ASN A N 1
ATOM 601 C CA . ASN A 1 73 ? 9.258 -5.094 10.841 1.00 82.56 73 ASN A CA 1
ATOM 602 C C . ASN A 1 73 ? 7.802 -4.995 10.330 1.00 82.56 73 ASN A C 1
ATOM 604 O O . ASN A 1 73 ? 7.226 -3.903 10.420 1.00 82.56 73 ASN A O 1
ATOM 608 N N . PRO A 1 74 ? 7.184 -6.090 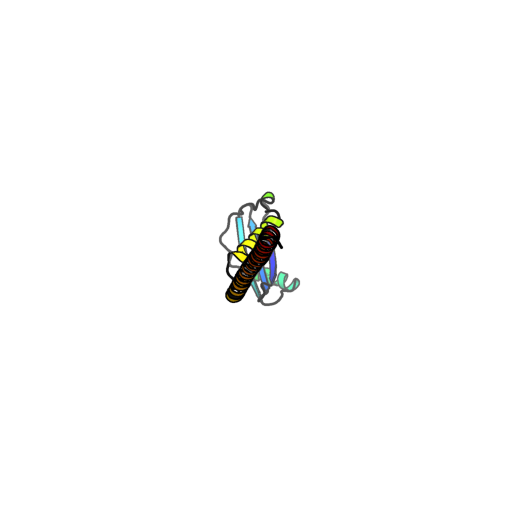9.847 1.00 80.81 74 PRO A N 1
ATOM 609 C CA . PRO A 1 74 ? 5.821 -6.075 9.312 1.00 80.81 74 PRO A CA 1
ATOM 610 C C . PRO A 1 74 ? 4.795 -5.393 10.233 1.00 80.81 74 PRO A C 1
ATOM 612 O O . PRO A 1 74 ? 3.918 -4.666 9.766 1.00 80.81 74 PRO A O 1
ATOM 615 N N . LYS A 1 75 ? 4.947 -5.521 11.563 1.00 83.56 75 LYS A N 1
ATOM 616 C CA . LYS A 1 75 ? 4.101 -4.811 12.542 1.00 83.56 75 LYS A CA 1
ATOM 617 C C . LYS A 1 75 ? 4.263 -3.292 12.476 1.00 83.56 75 LYS A C 1
ATOM 619 O O . LYS A 1 75 ? 3.289 -2.567 12.676 1.00 83.56 75 LYS A O 1
ATOM 624 N N . ARG A 1 76 ? 5.480 -2.797 12.243 1.00 83.12 76 ARG A N 1
ATOM 625 C CA . ARG A 1 76 ? 5.775 -1.361 12.143 1.00 83.12 76 ARG A CA 1
ATOM 626 C C . ARG A 1 76 ? 5.225 -0.780 10.841 1.00 83.12 76 ARG A C 1
ATOM 628 O O . ARG A 1 76 ? 4.610 0.280 10.893 1.00 83.12 76 ARG A O 1
ATOM 635 N N . LEU A 1 77 ? 5.348 -1.512 9.732 1.00 84.06 77 LEU A N 1
ATOM 636 C CA . LEU A 1 77 ? 4.780 -1.131 8.436 1.00 84.06 77 LEU A CA 1
ATOM 637 C C . LEU A 1 77 ? 3.244 -1.048 8.495 1.00 84.06 77 LEU A C 1
ATOM 639 O O . LEU A 1 77 ? 2.661 -0.037 8.108 1.00 84.06 77 LEU A O 1
ATOM 643 N N . LEU A 1 78 ? 2.589 -2.039 9.114 1.00 81.19 78 LEU A N 1
ATOM 644 C CA . LEU A 1 78 ? 1.137 -2.022 9.335 1.00 81.19 78 LEU A CA 1
ATOM 645 C C . LEU A 1 78 ? 0.688 -0.834 10.206 1.00 81.19 78 LEU A C 1
ATOM 647 O O . LEU A 1 78 ? -0.347 -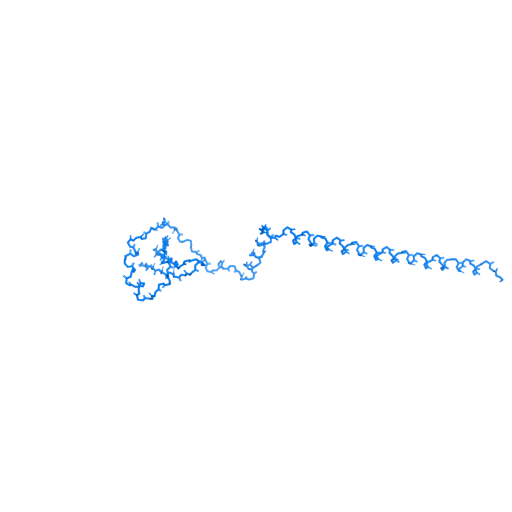0.223 9.947 1.00 81.19 78 LEU A O 1
ATOM 651 N N . ARG A 1 79 ? 1.455 -0.488 11.250 1.00 84.94 79 ARG A N 1
ATOM 652 C CA . ARG A 1 79 ? 1.162 0.680 12.102 1.00 84.94 79 ARG A CA 1
ATOM 653 C C . ARG A 1 79 ? 1.287 1.998 11.338 1.00 84.94 79 ARG A C 1
ATOM 655 O O . ARG A 1 79 ? 0.466 2.881 11.562 1.00 84.94 79 ARG A O 1
ATOM 662 N N . GLN A 1 80 ? 2.278 2.129 10.458 1.00 84.62 80 GLN A N 1
ATOM 663 C CA . GLN A 1 80 ? 2.445 3.316 9.615 1.00 84.62 80 GLN A CA 1
ATOM 664 C C . GLN A 1 80 ? 1.311 3.451 8.597 1.00 84.62 80 GLN A C 1
ATOM 666 O O . GLN A 1 80 ? 0.721 4.522 8.516 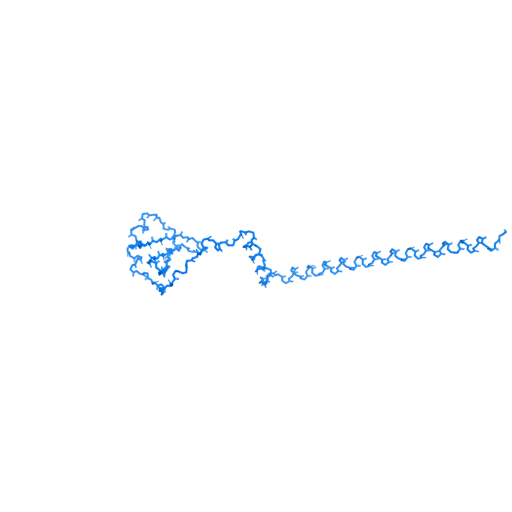1.00 84.62 80 GLN A O 1
ATOM 671 N N . ALA A 1 81 ? 0.925 2.367 7.916 1.00 77.19 81 ALA A N 1
ATOM 672 C CA . ALA A 1 81 ? -0.214 2.377 6.995 1.00 77.19 81 ALA A CA 1
ATOM 673 C C . ALA A 1 81 ? -1.525 2.770 7.701 1.00 77.19 81 ALA A C 1
ATOM 675 O O . ALA A 1 81 ? -2.278 3.602 7.201 1.00 77.19 81 ALA A O 1
ATOM 676 N N . LYS A 1 82 ? -1.770 2.240 8.910 1.00 79.44 82 LYS A N 1
ATOM 677 C CA . LYS A 1 82 ? -2.927 2.631 9.734 1.00 79.44 82 LYS A CA 1
ATOM 678 C C . LYS A 1 82 ? -2.883 4.099 10.157 1.00 79.44 82 LYS A C 1
ATOM 680 O O . LYS A 1 82 ? -3.924 4.741 10.153 1.00 79.44 82 LYS A O 1
ATOM 685 N N . ARG A 1 83 ? -1.712 4.629 10.527 1.00 80.06 83 ARG A N 1
ATOM 686 C CA . ARG A 1 83 ? -1.555 6.059 10.843 1.00 80.06 83 ARG A CA 1
ATOM 687 C C . ARG A 1 83 ? -1.841 6.932 9.629 1.00 80.06 83 ARG A C 1
ATOM 689 O O . ARG A 1 83 ? -2.650 7.836 9.749 1.00 80.06 83 ARG A O 1
ATOM 696 N N . ALA A 1 84 ? -1.281 6.598 8.470 1.00 73.94 84 ALA A N 1
ATOM 697 C CA . ALA A 1 84 ? -1.535 7.325 7.230 1.00 73.94 84 ALA A CA 1
ATOM 698 C C . ALA A 1 84 ? -3.026 7.314 6.847 1.00 73.94 84 ALA A C 1
ATOM 700 O O . ALA A 1 84 ? -3.555 8.347 6.461 1.00 73.94 84 ALA A O 1
ATOM 701 N N . LEU A 1 85 ? -3.731 6.190 7.033 1.00 67.44 85 LEU A N 1
ATOM 702 C CA . LEU A 1 85 ? -5.185 6.115 6.819 1.00 67.44 85 LEU A CA 1
ATOM 703 C C . LEU A 1 85 ? -5.999 6.983 7.792 1.00 67.44 85 LEU A C 1
ATOM 705 O O . LEU A 1 85 ? -7.100 7.407 7.462 1.00 67.44 85 LEU A O 1
ATOM 709 N N . VAL A 1 86 ? -5.497 7.190 9.010 1.00 67.62 86 VAL A N 1
ATOM 710 C CA . VAL A 1 86 ? -6.143 8.038 10.024 1.00 67.62 86 VAL A CA 1
ATOM 711 C C . VAL A 1 86 ? -5.824 9.516 9.790 1.00 67.62 86 VAL A C 1
ATOM 713 O O . VAL A 1 86 ? -6.672 10.369 10.034 1.00 67.62 86 VAL A O 1
ATOM 716 N N . GLU A 1 87 ? -4.613 9.818 9.326 1.00 65.81 87 GLU A N 1
ATOM 717 C CA . GLU A 1 87 ? -4.118 11.175 9.080 1.00 65.81 87 GLU A CA 1
ATOM 718 C C . GLU A 1 87 ? -4.585 11.739 7.729 1.00 65.81 87 GLU A C 1
ATOM 720 O O . GLU A 1 87 ? -4.758 12.950 7.614 1.00 65.81 87 GLU A O 1
ATOM 725 N N . ALA A 1 88 ? -4.849 10.891 6.729 1.00 59.12 88 ALA A N 1
ATOM 726 C CA . ALA A 1 88 ? -5.429 11.288 5.450 1.00 59.12 88 ALA A CA 1
ATOM 727 C C . ALA A 1 88 ? -6.966 11.149 5.494 1.00 59.12 88 ALA A C 1
ATOM 729 O O . ALA A 1 88 ? -7.487 10.031 5.446 1.00 59.12 88 ALA A O 1
ATOM 730 N N . PRO A 1 89 ? -7.736 12.249 5.581 1.00 53.75 89 PRO A N 1
ATOM 731 C CA . PRO A 1 89 ? -9.185 12.163 5.668 1.00 53.75 89 PRO A CA 1
ATOM 732 C C . PRO A 1 89 ? -9.777 11.763 4.310 1.00 53.75 89 PRO A C 1
ATOM 734 O O . PRO A 1 89 ? -9.916 12.584 3.406 1.00 53.75 89 PRO A O 1
ATOM 737 N N . VAL A 1 90 ? -10.185 10.500 4.174 1.00 55.53 90 VAL A N 1
ATOM 738 C CA . VAL A 1 90 ? -11.024 10.046 3.056 1.00 55.53 90 VAL A CA 1
ATOM 739 C C . VAL A 1 90 ? -12.401 10.719 3.179 1.00 55.53 90 VAL A C 1
ATOM 741 O O . VAL A 1 90 ? -13.023 10.706 4.245 1.00 55.53 90 VAL A O 1
ATOM 744 N N . ALA A 1 91 ? -12.889 11.321 2.091 1.00 54.66 91 ALA A N 1
ATOM 745 C CA . ALA A 1 91 ? -14.066 12.201 2.036 1.00 54.66 91 ALA A CA 1
ATOM 746 C C . ALA A 1 91 ? -15.386 11.620 2.604 1.00 54.66 91 ALA A C 1
ATOM 748 O O . ALA A 1 91 ? -16.289 12.377 2.956 1.00 54.66 91 ALA A O 1
ATOM 749 N N . SER A 1 92 ? -15.489 10.300 2.790 1.00 55.66 92 SER A N 1
ATOM 750 C CA . SER A 1 92 ? -16.648 9.609 3.387 1.00 55.66 92 SER A CA 1
ATOM 751 C C . SER A 1 92 ? -16.837 9.843 4.902 1.00 55.66 92 SER A C 1
ATOM 753 O O . SER A 1 92 ? -17.818 9.381 5.487 1.00 55.66 92 SER A O 1
ATOM 755 N N . THR A 1 93 ? -15.909 10.529 5.574 1.00 64.75 93 THR A N 1
ATOM 756 C CA . THR A 1 93 ? -15.723 10.366 7.031 1.00 64.75 93 THR A CA 1
ATOM 757 C C . THR A 1 93 ? -16.285 11.518 7.881 1.00 64.75 93 THR A C 1
ATOM 759 O O . THR A 1 93 ? -16.321 11.409 9.102 1.00 64.75 93 THR A O 1
ATOM 762 N N . LYS A 1 94 ? -16.802 12.614 7.298 1.00 69.75 94 LYS A N 1
ATOM 763 C CA . LYS A 1 94 ? -17.334 13.752 8.091 1.00 69.75 94 LYS A CA 1
ATOM 764 C C . LYS A 1 94 ? -18.546 13.368 8.949 1.00 69.75 94 LYS A C 1
ATOM 766 O O . LYS A 1 94 ? -18.589 13.700 10.131 1.00 69.75 94 LYS A O 1
ATOM 771 N N . ALA A 1 95 ? -19.492 12.621 8.380 1.00 69.69 95 ALA A N 1
ATOM 772 C CA . ALA A 1 95 ? -20.663 12.133 9.109 1.00 69.69 95 ALA A CA 1
ATOM 773 C C . ALA A 1 95 ? -20.275 11.121 10.202 1.00 69.69 95 ALA A C 1
ATOM 775 O O . ALA A 1 95 ? -20.776 11.187 11.322 1.00 69.69 95 ALA A O 1
ATOM 776 N N . GLN A 1 96 ? -19.323 10.228 9.912 1.00 77.00 96 GLN A N 1
ATOM 777 C CA . GLN A 1 96 ? -18.826 9.249 10.883 1.00 77.00 96 GLN A CA 1
ATOM 778 C C . GLN A 1 96 ? -18.070 9.918 12.044 1.00 77.00 96 GLN A C 1
ATOM 780 O O . GLN A 1 96 ? -18.262 9.540 13.200 1.00 77.00 96 GLN A O 1
ATOM 785 N N . LEU A 1 97 ? -17.273 10.956 11.764 1.00 79.50 97 LEU A N 1
ATOM 786 C CA . LEU A 1 97 ? -16.620 11.774 12.791 1.00 79.50 97 LEU A CA 1
ATOM 787 C C . LEU A 1 97 ? -17.647 12.514 13.655 1.00 79.50 97 LEU A C 1
ATOM 789 O O . LEU A 1 97 ? -17.544 12.478 14.880 1.00 79.50 97 LEU A O 1
ATOM 793 N N . ALA A 1 98 ? -18.668 13.121 13.044 1.00 80.19 98 ALA A N 1
ATOM 794 C CA . ALA A 1 98 ? -19.733 13.809 13.773 1.00 80.19 98 ALA A CA 1
ATOM 795 C C . ALA A 1 98 ? -20.499 12.860 14.714 1.00 80.19 98 ALA A C 1
ATOM 797 O O . ALA A 1 98 ? -20.725 13.194 15.879 1.00 80.19 98 ALA A O 1
ATOM 798 N N . LEU A 1 99 ? -20.825 11.646 14.254 1.00 85.38 99 LEU A N 1
ATOM 799 C CA . LEU A 1 99 ? -21.474 10.620 15.077 1.00 85.38 99 LEU A CA 1
ATOM 800 C C . LEU A 1 99 ? -20.592 10.172 16.248 1.00 85.38 99 LEU A C 1
ATOM 802 O O . LEU A 1 99 ? -21.086 10.006 17.364 1.00 85.38 99 LEU A O 1
ATOM 806 N N . LYS A 1 100 ? -19.281 10.022 16.030 1.00 85.00 100 LYS A N 1
ATOM 807 C CA . LYS A 1 100 ? -18.337 9.660 17.094 1.00 85.00 100 LYS A CA 1
ATOM 808 C C . LYS A 1 100 ? -18.253 10.746 18.172 1.00 85.00 100 LYS A C 1
ATOM 810 O O . LYS A 1 100 ? -18.379 10.442 19.358 1.00 85.00 100 LYS A O 1
ATOM 815 N N . VAL A 1 101 ? -18.153 12.013 17.768 1.00 87.00 101 VAL A N 1
ATOM 816 C CA . VAL A 1 101 ? -18.172 13.164 18.689 1.00 87.00 101 VAL A CA 1
ATOM 817 C C . VAL A 1 101 ? -19.496 13.227 19.467 1.00 87.00 101 VAL A C 1
ATOM 819 O O . VAL A 1 101 ? -19.514 13.450 20.683 1.00 87.00 101 VAL A O 1
ATOM 822 N N . GLN A 1 102 ? -20.629 12.960 18.813 1.00 89.25 102 GLN A N 1
ATOM 823 C CA . GLN A 1 102 ? -21.934 12.903 19.478 1.00 89.25 102 GLN A CA 1
ATOM 824 C C . GLN A 1 102 ? -22.007 11.774 20.522 1.00 89.25 102 GLN A C 1
ATOM 826 O O . GLN A 1 102 ? -22.536 11.967 21.620 1.00 89.25 102 GLN A O 1
ATOM 831 N N . GLN A 1 103 ? -21.457 10.596 20.220 1.00 89.69 103 GLN A N 1
ATOM 832 C CA . GLN A 1 103 ? -21.413 9.482 21.168 1.00 89.69 103 GLN A CA 1
ATOM 833 C C . GLN A 1 103 ? -20.555 9.808 22.396 1.00 89.69 103 GLN A C 1
ATOM 835 O O . GLN A 1 103 ? -20.983 9.551 23.524 1.00 89.69 103 GLN A O 1
ATOM 840 N N . GLU A 1 104 ? -19.375 10.397 22.206 1.00 91.31 104 GLU A N 1
ATOM 841 C CA . GLU A 1 104 ? -18.470 10.774 23.300 1.00 91.31 104 GLU A CA 1
ATOM 842 C C . GLU A 1 104 ? -19.105 11.823 24.225 1.00 91.31 104 GLU A C 1
ATOM 844 O O . GLU A 1 104 ? -19.140 11.650 25.450 1.00 91.31 104 GLU A O 1
ATOM 849 N N . THR A 1 105 ? -19.722 12.861 23.652 1.00 91.38 105 THR A N 1
ATOM 850 C CA . THR A 1 105 ? -20.436 13.882 24.436 1.00 91.38 105 THR A CA 1
ATOM 851 C C . THR A 1 105 ? -21.624 13.298 25.205 1.00 91.38 105 THR A C 1
ATOM 853 O O . THR A 1 105 ? -21.820 13.631 26.379 1.00 91.38 105 THR A O 1
ATOM 856 N N . ARG A 1 106 ? -22.397 12.379 24.605 1.00 93.88 106 ARG A N 1
ATOM 857 C CA . ARG A 1 106 ? -23.512 11.690 25.280 1.00 93.88 106 ARG A CA 1
ATOM 858 C C . ARG A 1 106 ? -23.027 10.839 26.451 1.00 93.88 106 ARG A C 1
ATOM 860 O O . ARG A 1 106 ? -23.619 10.894 27.531 1.00 93.88 106 ARG A O 1
ATOM 867 N N . GLN A 1 107 ? -21.936 10.095 26.272 1.00 94.06 107 GLN A N 1
ATOM 868 C CA . GLN A 1 107 ? -21.334 9.304 27.346 1.00 94.06 107 GLN A CA 1
ATOM 869 C C . GLN A 1 107 ? -20.873 10.189 28.507 1.00 94.06 107 GLN A C 1
ATOM 871 O O . GLN A 1 107 ? -21.130 9.872 29.672 1.00 94.06 107 GLN A O 1
ATOM 876 N N . GLN A 1 108 ? -20.234 11.322 28.212 1.00 91.94 108 GLN A N 1
ATOM 877 C CA . GLN A 1 108 ? -19.740 12.227 29.245 1.00 91.94 108 GLN A CA 1
ATOM 878 C C . GLN A 1 108 ? -20.876 12.925 30.003 1.00 91.94 108 GLN A C 1
ATOM 880 O O . GLN A 1 108 ? -20.831 12.993 31.234 1.00 91.94 108 GLN A O 1
ATOM 885 N N . LYS A 1 109 ? -21.937 13.354 29.305 1.00 93.31 109 LYS A N 1
ATOM 886 C CA . LYS A 1 109 ? -23.170 13.861 29.933 1.00 93.31 109 LYS A CA 1
ATOM 887 C C . LYS A 1 109 ? -23.815 12.804 30.836 1.00 93.31 109 LYS A C 1
ATOM 889 O O . LYS A 1 109 ? -24.124 13.099 31.988 1.00 93.31 109 LYS A O 1
ATOM 894 N N . GLY A 1 110 ? -23.928 11.558 30.368 1.00 93.81 110 GLY A N 1
ATOM 895 C CA . GLY A 1 110 ? -24.470 10.449 31.160 1.00 93.81 110 GLY A CA 1
ATOM 896 C C . GLY A 1 110 ? -23.671 10.169 32.438 1.00 93.81 110 GLY A C 1
ATOM 897 O O . GLY A 1 110 ? -24.255 9.988 33.507 1.00 93.81 110 GLY A O 1
ATOM 898 N N . LYS A 1 111 ? -22.332 10.193 32.366 1.00 94.56 111 LYS A N 1
ATOM 899 C CA . LYS A 1 111 ? -21.457 10.048 33.545 1.00 94.56 111 LYS A CA 1
ATOM 900 C C . LYS A 1 111 ? -21.645 11.195 34.543 1.00 94.56 111 LYS A C 1
ATOM 902 O O . LYS A 1 111 ? -21.778 10.939 35.740 1.00 94.56 111 LYS A O 1
ATOM 907 N N . ARG A 1 112 ? -21.702 12.444 34.059 1.00 93.12 112 ARG A N 1
ATOM 908 C CA . ARG A 1 112 ? -21.939 13.630 34.902 1.00 93.12 112 ARG A CA 1
ATOM 909 C C . ARG A 1 112 ? -23.287 13.548 35.616 1.00 93.12 112 ARG A C 1
ATOM 911 O O . ARG A 1 112 ? -23.321 13.716 36.831 1.00 93.12 112 ARG A O 1
ATOM 918 N N . GLN A 1 113 ? -24.357 13.195 34.901 1.00 94.25 113 GLN A N 1
ATOM 919 C CA . GLN A 1 113 ? -25.691 13.067 35.493 1.00 94.25 113 GLN A CA 1
ATOM 920 C C . GLN A 1 113 ? -25.742 11.976 36.565 1.00 94.25 113 GLN A C 1
ATOM 922 O O . GLN A 1 113 ? -26.239 12.207 37.663 1.00 94.25 113 GLN A O 1
ATOM 927 N N . LYS A 1 114 ? -25.173 10.795 36.286 1.00 94.75 114 LYS A N 1
ATOM 928 C CA . LYS A 1 114 ? -25.102 9.706 37.274 1.00 94.75 114 LYS A CA 1
ATOM 929 C C . LYS A 1 114 ? -24.350 10.134 38.536 1.00 94.75 114 LYS A C 1
ATOM 931 O O . LYS A 1 114 ? -24.798 9.843 39.643 1.00 94.75 114 LYS A O 1
ATOM 936 N N . SER A 1 115 ? -23.232 10.845 38.381 1.00 94.12 115 SER A N 1
ATOM 937 C CA . SER A 1 115 ? -22.476 11.373 39.520 1.00 94.12 115 SER A CA 1
ATOM 938 C C . SER A 1 115 ? -23.268 12.420 40.308 1.00 94.12 115 SER A C 1
ATOM 940 O O . SER A 1 115 ? -23.205 12.411 41.536 1.00 94.12 115 SER A O 1
ATOM 942 N N . ALA A 1 116 ? -23.993 13.315 39.634 1.00 94.19 116 ALA A N 1
ATOM 943 C CA . ALA A 1 116 ? -24.815 14.335 40.281 1.00 94.19 116 ALA A CA 1
ATOM 944 C C . ALA A 1 116 ? -25.953 13.700 41.096 1.00 94.19 116 ALA A C 1
ATOM 946 O O . ALA A 1 116 ? -26.045 13.941 42.298 1.00 94.19 116 ALA A O 1
ATOM 947 N N . ASN A 1 117 ? -26.716 12.786 40.490 1.00 94.31 117 ASN A N 1
ATOM 948 C CA . ASN A 1 117 ? -27.814 12.079 41.158 1.00 94.31 117 ASN A CA 1
ATOM 949 C C . ASN A 1 117 ? -27.324 11.292 42.383 1.00 94.31 117 ASN A C 1
ATOM 951 O O . ASN A 1 117 ? -27.972 11.282 43.427 1.00 94.31 117 ASN A O 1
ATOM 955 N N . LYS A 1 118 ? -26.149 10.651 42.283 1.00 95.50 118 LYS A N 1
ATOM 956 C CA . LYS A 1 118 ? -25.548 9.925 43.411 1.00 95.50 118 LYS A CA 1
ATOM 957 C C . LYS A 1 118 ? -25.213 10.861 44.575 1.00 95.50 118 LYS A C 1
ATOM 959 O O . LYS A 1 118 ? -25.497 10.514 45.720 1.00 95.50 118 LYS A O 1
ATOM 964 N N . ARG A 1 119 ? -24.631 12.033 44.293 1.00 94.00 119 ARG A N 1
ATOM 965 C CA . ARG A 1 119 ? -24.314 13.045 45.317 1.00 94.00 119 ARG A CA 1
ATOM 966 C C . ARG A 1 119 ? -25.578 13.591 45.973 1.00 94.00 119 ARG A C 1
ATOM 968 O O . ARG A 1 119 ? -25.629 13.680 47.194 1.00 94.00 119 ARG A O 1
ATOM 975 N N . GLU A 1 120 ? -26.604 13.889 45.182 1.00 93.94 120 GLU A N 1
ATOM 976 C CA . GLU A 1 120 ? -27.879 14.393 45.695 1.00 93.94 120 GLU A CA 1
ATOM 977 C C . GLU A 1 120 ? -28.567 13.369 46.607 1.00 93.94 120 GLU A C 1
ATOM 979 O O . GLU A 1 120 ? -28.982 13.699 47.719 1.00 93.94 120 GLU A O 1
ATOM 984 N N . HIS A 1 121 ? -28.613 12.099 46.195 1.00 93.62 121 HIS A N 1
ATOM 985 C CA . HIS A 1 121 ? -29.170 11.031 47.021 1.00 93.62 121 HIS A CA 1
ATOM 986 C C . HIS A 1 121 ? -28.399 10.869 48.341 1.00 93.62 121 HIS A C 1
ATOM 988 O O . HIS A 1 121 ? -29.006 10.742 49.405 1.00 93.62 121 HIS A O 1
ATOM 994 N N . GLN A 1 122 ? -27.063 10.914 48.301 1.00 94.12 122 GLN A N 1
ATOM 995 C CA . GLN A 1 122 ? -26.233 10.859 49.509 1.00 94.12 122 GLN A CA 1
ATOM 996 C C . GLN A 1 122 ? -26.496 12.045 50.447 1.00 94.12 122 GLN A C 1
ATOM 998 O O . GLN A 1 122 ? -26.634 11.837 51.653 1.00 94.12 122 GLN A O 1
ATOM 1003 N N . ALA A 1 123 ? -26.629 13.261 49.910 1.00 94.19 123 ALA A N 1
ATOM 1004 C CA . ALA A 1 123 ? -26.943 14.454 50.692 1.00 94.19 123 ALA A CA 1
ATOM 1005 C C . ALA A 1 123 ? -28.322 14.354 51.367 1.00 94.19 123 ALA A C 1
ATOM 1007 O O . ALA A 1 123 ? -28.436 14.629 52.562 1.00 94.19 123 ALA A O 1
ATOM 1008 N N . ARG A 1 124 ? -29.351 13.874 50.649 1.00 93.94 124 ARG A N 1
ATOM 1009 C CA . ARG A 1 124 ? -30.691 13.632 51.220 1.00 93.94 124 ARG A CA 1
ATOM 1010 C C . ARG A 1 124 ? -30.647 12.615 52.361 1.00 93.94 124 ARG A C 1
ATOM 1012 O O . ARG A 1 124 ? -31.178 12.871 53.439 1.00 93.94 124 ARG A O 1
ATOM 1019 N N . GLN A 1 125 ? -29.971 11.485 52.154 1.00 94.12 125 GLN A N 1
ATOM 1020 C CA . GLN A 1 125 ? -29.813 10.450 53.183 1.00 94.12 125 GLN A CA 1
ATOM 1021 C C . GLN A 1 125 ? -29.074 10.979 54.420 1.00 94.12 125 GLN A C 1
ATOM 1023 O O . GLN A 1 125 ? -29.444 10.667 55.553 1.00 94.12 125 GLN A O 1
ATOM 1028 N N . PHE A 1 126 ? -28.045 11.804 54.222 1.00 94.12 126 PHE A N 1
ATOM 1029 C CA . PHE A 1 126 ? -27.324 12.444 55.317 1.00 94.12 126 PHE A CA 1
ATOM 1030 C C . PHE A 1 126 ? -28.208 13.428 56.096 1.00 94.12 126 PHE A C 1
ATOM 1032 O O . PHE A 1 126 ? -28.243 13.364 57.324 1.00 94.12 126 PHE A O 1
ATOM 1039 N N . ALA A 1 127 ? -28.973 14.279 55.405 1.00 94.19 127 ALA A N 1
ATOM 1040 C CA . ALA A 1 127 ? -29.894 15.226 56.035 1.00 94.19 127 ALA A CA 1
ATOM 1041 C C . ALA A 1 127 ? -30.962 14.516 56.886 1.00 94.19 127 ALA A C 1
ATOM 1043 O O . ALA A 1 127 ? -31.184 14.897 58.035 1.00 94.19 127 ALA A O 1
ATOM 1044 N N . LEU A 1 128 ? -31.549 13.426 56.376 1.00 93.19 128 LEU A N 1
ATOM 1045 C CA . LEU A 1 128 ? -32.508 12.603 57.123 1.00 93.19 128 LEU A CA 1
ATOM 1046 C C . LEU A 1 128 ? -31.889 11.985 58.385 1.00 93.19 128 LEU A C 1
ATOM 1048 O O . LEU A 1 128 ? -32.519 11.971 59.441 1.00 93.19 128 LEU A O 1
ATOM 1052 N N . LYS A 1 129 ? -30.642 11.499 58.308 1.00 92.56 129 LYS A N 1
ATOM 1053 C CA . LYS A 1 129 ? -29.920 10.983 59.485 1.00 92.56 129 LYS A CA 1
ATOM 1054 C C . LYS A 1 129 ? -29.671 12.076 60.526 1.00 92.56 129 LYS A C 1
ATOM 1056 O O . LYS A 1 129 ? -29.827 11.815 61.717 1.00 92.56 129 LYS A O 1
ATOM 1061 N N . GLN A 1 130 ? -29.309 13.284 60.092 1.00 91.44 130 GLN A N 1
ATOM 1062 C CA . GLN A 1 130 ? -29.104 14.427 60.986 1.00 91.44 130 GLN A CA 1
ATOM 1063 C C . GLN A 1 130 ? -30.407 14.854 61.671 1.00 91.44 130 GLN A C 1
ATOM 1065 O O . GLN A 1 130 ? -30.404 15.063 62.882 1.00 91.44 130 GLN A O 1
ATOM 1070 N N . ALA A 1 131 ? -31.522 14.919 60.936 1.00 90.06 131 ALA A N 1
ATOM 1071 C CA . ALA A 1 131 ? -32.840 15.225 61.497 1.00 90.06 131 ALA A CA 1
ATOM 1072 C C . ALA A 1 131 ? -33.251 14.199 62.567 1.00 90.06 131 ALA A C 1
ATOM 1074 O O . ALA A 1 131 ? -33.492 14.582 63.709 1.00 90.06 131 ALA A O 1
ATOM 1075 N N . LYS A 1 132 ? -33.171 12.896 62.256 1.00 89.25 132 LYS A N 1
ATOM 1076 C CA . LYS A 1 132 ? -33.453 11.817 63.221 1.00 89.25 132 LYS A CA 1
ATOM 1077 C C . LYS A 1 132 ? -32.560 11.880 64.462 1.00 89.25 132 LYS A C 1
ATOM 1079 O O . LYS A 1 132 ? -33.010 11.594 65.566 1.00 89.25 132 LYS A O 1
ATOM 1084 N N . ARG A 1 133 ? -31.278 12.234 64.304 1.00 88.00 133 ARG A N 1
ATOM 1085 C CA . ARG A 1 133 ? -30.359 12.404 65.440 1.00 88.00 133 ARG A CA 1
ATOM 1086 C C . ARG A 1 133 ? -30.766 13.591 66.315 1.00 88.00 133 ARG A C 1
ATOM 1088 O O . ARG A 1 133 ? -30.741 13.465 67.534 1.00 88.00 133 ARG A O 1
ATOM 1095 N N . ARG A 1 134 ? -31.152 14.718 65.709 1.00 87.94 134 ARG A N 1
ATOM 1096 C CA . ARG A 1 134 ? -31.638 15.909 66.426 1.00 87.94 134 ARG A CA 1
ATOM 1097 C C . ARG A 1 134 ? -32.941 15.633 67.177 1.00 87.94 134 ARG A C 1
ATOM 1099 O O . ARG A 1 134 ? -33.057 16.059 68.317 1.00 87.94 134 ARG A O 1
ATOM 1106 N N . GLU A 1 135 ? -33.874 14.898 66.576 1.00 85.12 135 GLU A N 1
ATOM 1107 C CA . GLU A 1 135 ? -35.129 14.481 67.222 1.00 85.12 135 GLU A CA 1
ATOM 1108 C C . GLU A 1 135 ? -34.873 13.572 68.429 1.00 85.12 135 GLU A C 1
ATOM 1110 O O . GLU A 1 135 ? -35.379 13.850 69.510 1.00 85.12 135 GLU A O 1
ATOM 1115 N N . LYS A 1 136 ? -33.993 12.566 68.301 1.00 82.75 136 LYS A N 1
ATOM 1116 C CA . LYS A 1 136 ? -33.584 11.714 69.437 1.00 82.75 136 LYS A CA 1
ATOM 1117 C C . LYS A 1 136 ? -32.968 12.501 70.599 1.00 82.75 136 LYS A C 1
ATOM 1119 O O . LYS A 1 136 ? -33.145 12.117 71.745 1.00 82.75 136 LYS A O 1
ATOM 1124 N N . HIS A 1 137 ? -32.236 13.577 70.309 1.00 76.75 137 HIS A N 1
ATOM 1125 C CA . HIS A 1 137 ? -31.634 14.436 71.335 1.00 76.75 137 HIS A CA 1
ATOM 1126 C C . HIS A 1 137 ? -32.615 15.434 71.966 1.00 76.75 137 HIS A C 1
ATOM 1128 O O . HIS A 1 137 ? -32.294 15.981 73.016 1.00 76.75 137 HIS A O 1
ATOM 1134 N N . ARG A 1 138 ? -33.770 15.706 71.342 1.00 79.38 138 ARG A N 1
ATOM 1135 C CA . ARG A 1 138 ? -34.752 16.677 71.852 1.00 79.38 138 ARG A CA 1
ATOM 1136 C C . ARG A 1 138 ? -35.699 16.118 72.913 1.00 79.38 138 ARG A C 1
ATOM 1138 O O . ARG A 1 138 ? -36.349 16.925 73.559 1.00 79.38 138 ARG A O 1
ATOM 1145 N N . GLY A 1 139 ? -35.689 14.803 73.138 1.00 66.56 139 GLY A N 1
ATOM 1146 C CA . GLY A 1 139 ? -36.428 14.147 74.216 1.00 66.56 139 GLY A CA 1
ATOM 1147 C C . GLY A 1 139 ? -37.943 14.119 73.990 1.00 66.56 139 GLY A C 1
ATOM 1148 O O . GLY A 1 139 ? -38.575 15.148 73.768 1.00 66.56 139 GLY A O 1
ATOM 1149 N N . HIS A 1 140 ? -38.511 12.920 74.068 1.00 51.72 140 HIS A N 1
ATOM 1150 C CA . HIS A 1 140 ? -39.791 12.710 74.736 1.00 51.72 140 HIS A CA 1
ATOM 1151 C C . HIS A 1 140 ? -39.475 12.092 76.093 1.00 51.72 140 HIS A C 1
ATOM 1153 O O . HIS A 1 140 ? -38.512 11.286 76.130 1.00 51.72 140 HIS A O 1
#

InterPro domains:
  IPR016787 Uncharacterised conserved protein UCP021328 [PF11208] (7-140)
  IPR016787 Uncharacterised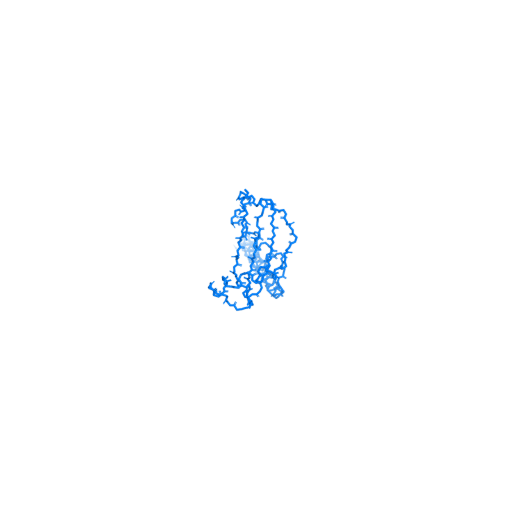 conserved protein UCP021328 [PIRSF021328] (5-140)